Protein AF-A0A3R7CXP6-F1 (afdb_monomer_lite)

pLDDT: mean 84.15, std 12.46, range [52.06, 95.19]

Foldseek 3Di:
DVVVPLEAEAADEDEPVCRVVVVVVVCVVVVQLGKYKYQHYPNRNNDIDIPNPVSPPVSVVD

Radius of gyration: 11.79 Å; chains: 1; bounding box: 30×25×22 Å

Structure (mmCIF, N/CA/C/O backbone):
data_AF-A0A3R7CXP6-F1
#
_entry.id   AF-A0A3R7CXP6-F1
#
loop_
_atom_site.group_PDB
_atom_site.id
_atom_site.type_symbol
_atom_site.label_atom_id
_atom_site.label_alt_id
_atom_site.label_comp_id
_atom_site.label_asym_id
_atom_site.label_entity_id
_atom_site.label_seq_id
_atom_site.pdbx_PDB_ins_code
_atom_site.Cartn_x
_atom_site.Cartn_y
_atom_site.Cartn_z
_atom_site.occupancy
_atom_site.B_iso_or_equiv
_atom_site.auth_seq_id
_atom_site.auth_comp_id
_atom_site.auth_asym_id
_atom_site.auth_atom_id
_atom_site.pdbx_PDB_model_num
ATOM 1 N N . MET A 1 1 ? -9.540 11.281 5.389 1.00 58.16 1 MET A N 1
ATOM 2 C CA . MET A 1 1 ? -8.716 10.091 5.015 1.00 58.16 1 MET A CA 1
ATOM 3 C C . MET A 1 1 ? -7.224 10.235 5.341 1.00 58.16 1 MET A C 1
ATOM 5 O O . MET A 1 1 ? -6.834 9.746 6.391 1.00 58.16 1 MET A O 1
ATOM 9 N N . ALA A 1 2 ? -6.391 10.914 4.533 1.00 59.72 2 ALA A N 1
ATOM 10 C CA . ALA A 1 2 ? -4.942 11.027 4.810 1.00 59.72 2 ALA A CA 1
ATOM 11 C C . ALA A 1 2 ? -4.631 11.823 6.098 1.00 59.72 2 ALA A C 1
ATOM 13 O O . ALA A 1 2 ? -3.879 11.378 6.954 1.00 59.72 2 ALA A O 1
ATOM 14 N N . LYS A 1 3 ? -5.314 12.958 6.310 1.00 59.78 3 LYS A N 1
ATOM 15 C CA . LYS A 1 3 ? -5.174 13.789 7.525 1.00 59.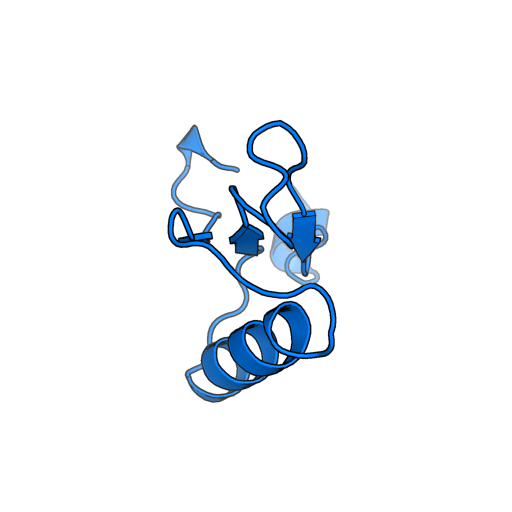78 3 LYS A CA 1
ATOM 16 C C . LYS A 1 3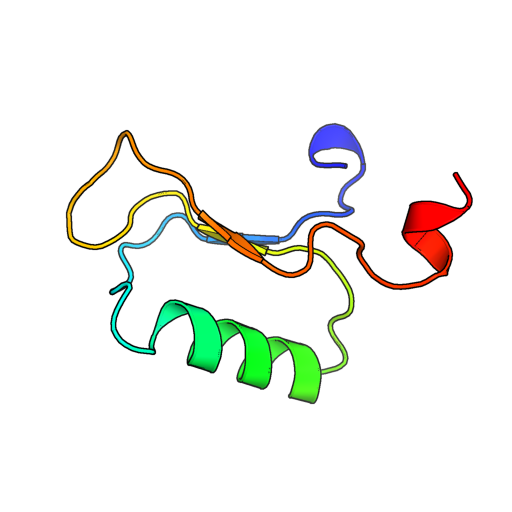 ? -5.785 13.184 8.800 1.00 59.78 3 LYS A C 1
ATOM 18 O O . LYS A 1 3 ? -5.610 13.745 9.872 1.00 59.78 3 LYS A O 1
ATOM 23 N N . GLU A 1 4 ? -6.499 12.066 8.687 1.00 67.25 4 GLU A N 1
ATOM 24 C CA . GLU A 1 4 ? -7.191 11.401 9.805 1.00 67.25 4 GLU A CA 1
ATOM 25 C C . GLU A 1 4 ? -6.502 10.097 10.239 1.00 67.25 4 GLU A C 1
ATOM 27 O O . GLU A 1 4 ? -7.047 9.370 11.064 1.00 67.25 4 GLU A O 1
ATOM 32 N N . GLY A 1 5 ? -5.346 9.746 9.659 1.00 69.06 5 GLY A N 1
ATOM 33 C CA . GLY A 1 5 ? -4.684 8.462 9.932 1.00 69.06 5 GLY A CA 1
ATOM 34 C C . GLY A 1 5 ? -5.462 7.240 9.421 1.00 69.06 5 GLY A C 1
ATOM 35 O O . GLY A 1 5 ? -5.179 6.114 9.817 1.00 69.06 5 GLY A O 1
ATOM 36 N N . LYS A 1 6 ? -6.443 7.445 8.530 1.00 81.94 6 LYS A N 1
ATOM 37 C CA . LYS A 1 6 ? -7.269 6.388 7.919 1.00 81.94 6 LYS A CA 1
ATOM 38 C C . LYS A 1 6 ? -6.690 5.904 6.579 1.00 81.94 6 LYS A C 1
ATOM 40 O O . LYS A 1 6 ? -7.442 5.454 5.721 1.00 81.94 6 LYS A O 1
ATOM 45 N N . LEU A 1 7 ? -5.386 6.065 6.360 1.00 87.81 7 LEU A N 1
ATOM 46 C CA . LEU A 1 7 ? -4.692 5.737 5.113 1.00 87.81 7 LEU A CA 1
ATOM 47 C C . LEU A 1 7 ? -3.295 5.203 5.436 1.00 87.81 7 LEU A C 1
ATOM 49 O O . LEU A 1 7 ? -2.589 5.797 6.246 1.00 87.81 7 LEU A O 1
ATOM 53 N N . ILE A 1 8 ? -2.901 4.106 4.793 1.00 90.75 8 ILE A N 1
ATOM 54 C CA . ILE A 1 8 ? -1.516 3.626 4.811 1.00 90.75 8 ILE A CA 1
ATOM 55 C C . ILE A 1 8 ? -0.809 4.172 3.575 1.00 90.75 8 ILE A C 1
ATOM 57 O O . ILE A 1 8 ? -1.316 4.025 2.465 1.00 90.75 8 ILE A O 1
ATOM 61 N N . GLU A 1 9 ? 0.364 4.767 3.760 1.00 92.81 9 GLU A N 1
ATOM 62 C CA . GLU A 1 9 ? 1.176 5.317 2.674 1.00 92.81 9 GLU A CA 1
ATOM 63 C C . GLU A 1 9 ? 2.429 4.461 2.471 1.00 92.81 9 GLU A C 1
ATOM 65 O O . GLU A 1 9 ? 3.137 4.120 3.420 1.00 92.81 9 GLU A O 1
ATOM 70 N N . ILE A 1 10 ? 2.680 4.080 1.220 1.00 93.31 10 ILE A N 1
ATOM 71 C CA . ILE A 1 10 ? 3.863 3.335 0.798 1.00 93.31 10 ILE A CA 1
ATOM 72 C C . ILE A 1 10 ? 4.635 4.210 -0.180 1.00 93.31 10 ILE A C 1
ATOM 74 O O . ILE A 1 10 ? 4.216 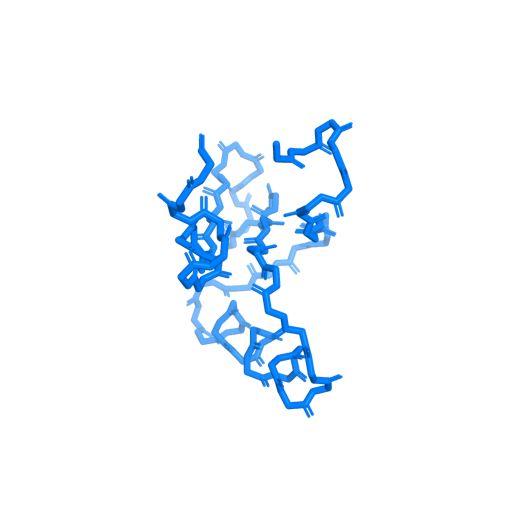4.434 -1.318 1.00 93.31 10 ILE A O 1
ATOM 78 N N . GLU A 1 11 ? 5.775 4.706 0.294 1.00 93.06 11 GLU A N 1
ATOM 79 C CA . GLU A 1 11 ? 6.634 5.626 -0.456 1.00 93.06 11 GLU A CA 1
ATOM 80 C C . GLU A 1 11 ? 7.687 4.914 -1.307 1.00 93.06 11 GLU A C 1
ATOM 82 O O . GLU A 1 11 ? 8.158 5.470 -2.299 1.00 93.06 11 GLU A O 1
ATOM 87 N N . ARG A 1 12 ? 8.050 3.676 -0.941 1.00 94.31 12 ARG A N 1
ATOM 88 C CA . ARG A 1 12 ? 8.994 2.876 -1.729 1.00 94.31 12 ARG A CA 1
ATOM 89 C C . ARG A 1 12 ? 8.405 2.541 -3.096 1.00 94.31 12 ARG A C 1
ATOM 91 O O . ARG A 1 12 ? 7.194 2.382 -3.238 1.00 94.31 12 ARG A O 1
ATOM 98 N N . GLU A 1 13 ? 9.285 2.365 -4.073 1.00 94.12 13 GLU A N 1
ATOM 99 C CA . GLU A 1 13 ? 8.897 1.862 -5.386 1.00 94.12 13 GLU A CA 1
ATOM 100 C C . GLU A 1 13 ? 8.320 0.444 -5.281 1.00 94.12 13 GLU A C 1
ATOM 102 O O . GLU A 1 13 ? 8.827 -0.400 -4.529 1.00 94.12 13 GLU A O 1
ATOM 107 N N . VAL A 1 14 ? 7.237 0.219 -6.024 1.00 94.56 14 VAL A N 1
ATOM 108 C CA . VAL A 1 14 ? 6.566 -1.075 -6.179 1.00 94.56 14 VAL A CA 1
ATOM 109 C C . VAL A 1 14 ? 6.244 -1.319 -7.650 1.00 94.56 14 VAL A C 1
ATOM 111 O O . VAL A 1 14 ? 6.049 -0.376 -8.418 1.00 94.56 14 VAL A O 1
ATOM 114 N N . SER A 1 15 ? 6.135 -2.576 -8.061 1.00 93.62 15 SER A N 1
ATOM 115 C CA . SER A 1 15 ? 5.638 -2.907 -9.392 1.00 93.62 15 SER A CA 1
ATOM 116 C C . SER A 1 15 ? 4.113 -2.982 -9.439 1.00 93.62 15 SER A C 1
ATO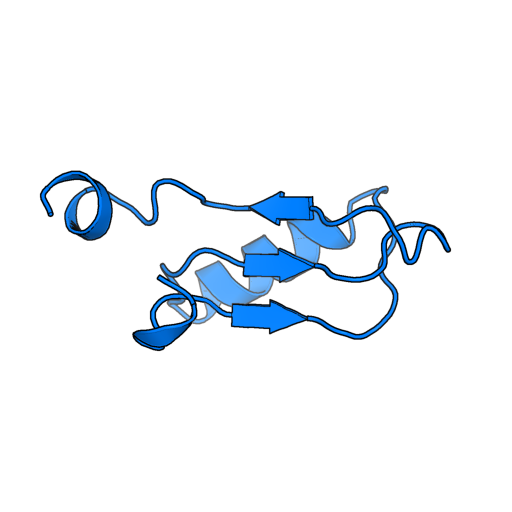M 118 O O . SER A 1 15 ? 3.466 -3.516 -8.535 1.00 93.62 15 SER A O 1
ATOM 120 N N . SER A 1 16 ? 3.510 -2.535 -10.544 1.00 89.19 16 SER A N 1
ATOM 121 C CA . SER A 1 16 ? 2.090 -2.815 -10.804 1.00 89.19 16 SER A CA 1
ATOM 122 C C . SER A 1 16 ? 1.828 -4.295 -11.096 1.00 89.19 16 SER A C 1
ATOM 124 O O . SER A 1 16 ? 0.691 -4.759 -10.979 1.00 89.19 16 SER A O 1
ATOM 126 N N . LYS A 1 17 ? 2.867 -5.062 -11.456 1.00 91.38 17 LYS A N 1
ATOM 127 C CA . LYS A 1 17 ? 2.770 -6.500 -11.719 1.00 91.38 17 LYS A CA 1
ATOM 128 C C . LYS A 1 17 ? 2.681 -7.269 -10.408 1.00 91.38 17 LYS A C 1
ATOM 130 O O . LYS A 1 17 ? 3.676 -7.783 -9.911 1.00 91.38 17 LYS A O 1
ATOM 135 N N . TYR A 1 18 ? 1.462 -7.358 -9.893 1.00 90.00 18 TYR A N 1
ATOM 136 C CA . TYR A 1 18 ? 1.066 -8.121 -8.707 1.00 90.00 18 TYR A CA 1
ATOM 137 C C . TYR A 1 18 ? 1.624 -7.624 -7.373 1.00 90.00 18 TYR A C 1
ATOM 139 O O . TYR A 1 18 ? 0.914 -7.756 -6.388 1.00 90.00 18 TYR A O 1
ATOM 147 N N . GLU A 1 19 ? 2.781 -6.957 -7.319 1.00 93.69 19 GLU A N 1
ATOM 148 C CA . GLU A 1 19 ? 3.363 -6.508 -6.046 1.00 93.69 19 GLU A CA 1
ATOM 149 C C . GLU A 1 19 ? 2.411 -5.591 -5.258 1.00 93.69 19 GLU A C 1
ATOM 151 O O . GLU A 1 19 ? 2.200 -5.793 -4.065 1.00 93.69 19 GLU A O 1
ATOM 156 N N . VAL A 1 20 ? 1.760 -4.633 -5.927 1.00 91.62 20 VAL A N 1
ATOM 157 C CA . VAL A 1 20 ? 0.722 -3.778 -5.318 1.00 91.62 20 VAL A CA 1
ATOM 158 C C . VAL A 1 20 ? -0.406 -4.606 -4.674 1.00 91.62 20 VAL A C 1
ATOM 160 O O . VAL A 1 20 ? -0.819 -4.324 -3.547 1.00 91.62 20 VAL A O 1
ATOM 163 N N . ALA A 1 21 ? -0.877 -5.653 -5.356 1.0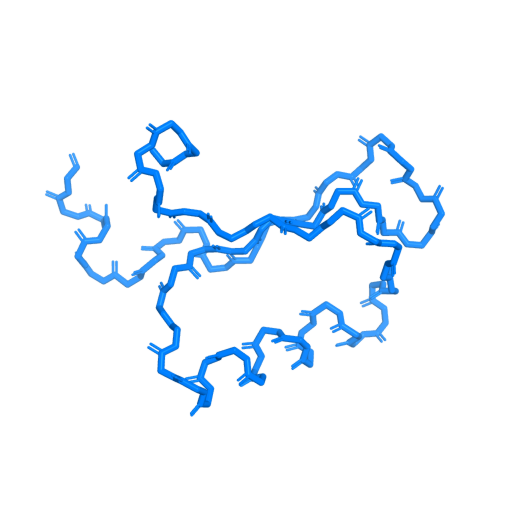0 89.94 21 ALA A N 1
ATOM 164 C CA . ALA A 1 21 ? -1.938 -6.524 -4.856 1.00 89.94 21 ALA A CA 1
ATOM 165 C C . ALA A 1 21 ? -1.447 -7.454 -3.732 1.00 89.94 21 ALA A C 1
ATOM 167 O O . ALA A 1 21 ? -2.146 -7.624 -2.735 1.00 89.94 21 ALA A O 1
ATOM 168 N N . ASP A 1 22 ? -0.241 -8.006 -3.858 1.00 95.19 22 ASP A N 1
ATOM 169 C CA . ASP A 1 22 ? 0.371 -8.902 -2.876 1.00 95.19 22 ASP A CA 1
ATOM 170 C C . ASP A 1 22 ? 0.615 -8.179 -1.550 1.00 95.19 22 ASP A C 1
ATOM 172 O O . ASP A 1 22 ? 0.234 -8.679 -0.489 1.00 95.19 22 ASP A O 1
ATOM 176 N N . ILE A 1 23 ? 1.148 -6.953 -1.606 1.00 94.38 23 ILE A N 1
ATOM 177 C CA . ILE A 1 23 ? 1.306 -6.090 -0.429 1.00 94.38 23 ILE A CA 1
ATOM 178 C C . ILE A 1 23 ? -0.043 -5.877 0.258 1.00 94.38 23 ILE A C 1
ATOM 180 O O . ILE A 1 23 ? -0.143 -5.981 1.484 1.00 94.38 23 ILE A O 1
ATOM 184 N N . TYR A 1 24 ? -1.093 -5.585 -0.513 1.00 90.62 24 TYR A N 1
ATOM 185 C CA . TYR A 1 24 ? -2.419 -5.384 0.056 1.00 90.62 24 TYR A CA 1
ATOM 186 C C . TYR A 1 24 ? -2.951 -6.656 0.737 1.00 90.62 24 TYR A C 1
ATOM 188 O O . TYR A 1 24 ? -3.429 -6.581 1.868 1.00 90.62 24 TYR A O 1
ATOM 196 N N . VAL A 1 25 ? -2.810 -7.826 0.106 1.00 92.38 25 VAL A N 1
ATOM 197 C CA . VAL A 1 25 ? -3.223 -9.119 0.682 1.00 92.38 25 VAL A CA 1
ATOM 198 C C . VAL A 1 25 ? -2.468 -9.425 1.977 1.00 92.38 25 VAL A C 1
ATOM 200 O O . VAL A 1 25 ? -3.061 -9.905 2.944 1.00 92.38 25 VAL A O 1
ATOM 203 N N . GLU A 1 26 ? -1.168 -9.140 2.043 1.00 94.81 26 GLU A N 1
ATOM 204 C CA . GLU A 1 26 ? -0.395 -9.309 3.276 1.00 94.81 26 GLU A CA 1
ATOM 205 C C . GLU A 1 26 ? -0.874 -8.391 4.403 1.00 94.81 26 GLU A C 1
ATOM 207 O O . GLU A 1 26 ? -0.968 -8.824 5.555 1.00 94.81 26 GLU A O 1
ATOM 212 N N . LEU A 1 27 ? -1.193 -7.134 4.087 1.00 92.00 27 LEU A N 1
ATOM 213 C CA . LEU A 1 27 ? -1.751 -6.189 5.052 1.00 92.00 27 LEU A CA 1
ATOM 214 C C . LEU A 1 27 ? -3.133 -6.649 5.531 1.00 92.00 27 LEU A C 1
ATOM 216 O O . LEU A 1 27 ? -3.394 -6.646 6.736 1.00 92.00 27 LEU A O 1
ATOM 220 N N . GLU A 1 28 ? -3.997 -7.099 4.621 1.00 90.06 28 GLU A N 1
ATOM 221 C CA . GLU A 1 28 ? -5.326 -7.626 4.944 1.00 90.06 28 GLU A CA 1
ATOM 222 C C . GLU A 1 28 ? -5.240 -8.860 5.856 1.00 90.06 28 GLU A C 1
ATOM 224 O O . GLU A 1 28 ? -5.941 -8.936 6.866 1.00 90.06 28 GLU A O 1
ATOM 229 N N . ARG A 1 29 ? -4.305 -9.783 5.586 1.00 92.94 29 ARG A N 1
ATOM 230 C CA . ARG A 1 29 ? -4.025 -10.944 6.455 1.00 92.94 29 ARG A CA 1
ATOM 231 C C . ARG A 1 29 ? -3.574 -10.549 7.861 1.00 92.94 29 ARG A C 1
ATOM 233 O O . ARG A 1 29 ? -3.836 -11.284 8.809 1.00 92.94 29 ARG A O 1
ATOM 240 N N . LYS A 1 30 ? -2.924 -9.391 8.014 1.00 92.38 30 LYS A N 1
ATOM 241 C CA . LYS A 1 30 ? -2.550 -8.806 9.316 1.00 92.38 30 LYS A CA 1
ATOM 242 C C . LYS A 1 30 ? -3.700 -8.031 9.975 1.00 92.38 30 LYS A C 1
ATOM 244 O O . LYS A 1 30 ? -3.502 -7.423 11.023 1.00 92.38 30 LYS A O 1
ATOM 249 N N . GLY A 1 31 ? -4.896 -8.059 9.387 1.00 88.69 31 GLY A N 1
ATOM 250 C CA . GLY A 1 31 ? -6.096 -7.406 9.902 1.00 88.69 31 GLY A CA 1
ATOM 251 C C . GLY A 1 31 ? -6.276 -5.959 9.446 1.00 88.69 31 GLY A C 1
ATOM 252 O O . GLY A 1 31 ? -7.170 -5.282 9.957 1.00 88.69 31 GLY A O 1
ATOM 253 N N . ASN A 1 32 ? -5.467 -5.465 8.501 1.00 86.75 32 ASN A N 1
ATOM 254 C CA . ASN A 1 32 ? -5.655 -4.124 7.962 1.00 86.75 32 ASN A CA 1
ATOM 255 C C . ASN A 1 32 ? -6.954 -4.037 7.150 1.00 86.75 32 ASN A C 1
ATOM 257 O O . ASN A 1 32 ? -7.227 -4.877 6.298 1.00 86.75 32 ASN A O 1
ATOM 261 N N . LYS A 1 33 ? -7.721 -2.970 7.380 1.00 86.00 33 LYS A N 1
ATOM 262 C CA . LYS A 1 33 ? -8.924 -2.631 6.601 1.00 86.00 33 LYS A CA 1
ATOM 263 C C . LYS A 1 33 ? -8.853 -1.239 5.977 1.00 86.00 33 LYS A C 1
ATOM 265 O O . LYS A 1 33 ? -9.804 -0.814 5.327 1.00 86.00 33 LYS A O 1
ATOM 270 N N . LEU A 1 34 ? -7.746 -0.528 6.185 1.00 87.38 34 LEU A N 1
ATOM 271 C CA . LEU A 1 34 ? -7.559 0.819 5.666 1.00 87.38 34 LEU A CA 1
ATOM 272 C C . LEU A 1 34 ? -7.195 0.785 4.174 1.00 87.38 34 LEU A C 1
ATOM 274 O O . LEU A 1 34 ? -6.554 -0.173 3.722 1.00 87.38 34 LEU A O 1
ATOM 278 N N . PRO A 1 35 ? -7.565 1.826 3.411 1.00 90.25 35 PRO A N 1
ATOM 279 C CA . PRO A 1 35 ? -7.004 2.064 2.092 1.00 90.25 35 PRO A CA 1
ATOM 280 C C . PRO A 1 35 ? -5.473 2.169 2.141 1.00 90.25 35 PRO A C 1
ATOM 282 O O . PRO A 1 35 ? -4.895 2.598 3.145 1.00 90.25 35 PRO A O 1
ATOM 285 N N . VAL A 1 36 ? -4.827 1.808 1.034 1.00 92.44 36 VAL A N 1
ATOM 286 C CA . VAL A 1 36 ? -3.367 1.878 0.871 1.00 92.44 36 VAL A CA 1
ATOM 287 C C . VAL A 1 36 ? -3.047 2.728 -0.353 1.00 92.44 36 VAL A C 1
ATOM 289 O O . VAL A 1 36 ? -3.570 2.460 -1.433 1.00 92.44 36 VAL A O 1
ATOM 292 N N . LEU A 1 37 ? -2.205 3.745 -0.187 1.00 92.94 37 LEU A N 1
ATOM 293 C CA . LEU A 1 37 ? -1.724 4.626 -1.247 1.00 92.94 37 LEU A CA 1
ATOM 294 C C . LEU A 1 37 ? -0.257 4.314 -1.558 1.00 92.94 37 LEU A C 1
ATOM 296 O O . LEU A 1 37 ? 0.606 4.419 -0.692 1.00 92.94 37 LEU A O 1
ATOM 300 N N . PHE A 1 38 ? 0.023 3.970 -2.808 1.00 94.25 38 PHE A N 1
ATOM 301 C CA . PHE A 1 38 ? 1.358 3.720 -3.340 1.00 94.25 38 PHE A CA 1
ATOM 302 C C . PHE A 1 38 ? 1.821 4.952 -4.115 1.00 94.25 38 PHE A C 1
ATOM 304 O O . PHE A 1 38 ? 1.114 5.414 -5.014 1.00 94.25 38 PHE A O 1
ATOM 311 N N . HIS A 1 39 ? 2.980 5.504 -3.754 1.00 93.62 39 HIS A N 1
ATOM 312 C CA . HIS A 1 39 ? 3.445 6.793 -4.281 1.00 93.62 39 HIS A CA 1
ATOM 313 C C . HIS A 1 39 ? 4.345 6.670 -5.515 1.00 93.62 39 HIS A C 1
ATOM 315 O O . HIS A 1 39 ? 4.473 7.642 -6.253 1.00 93.62 39 HIS A O 1
ATOM 321 N N . SER A 1 40 ? 4.957 5.505 -5.736 1.00 94.00 40 SER A N 1
ATOM 322 C CA . SER A 1 40 ? 5.838 5.239 -6.874 1.00 94.00 40 SER A CA 1
ATOM 323 C C . SER A 1 40 ? 5.568 3.836 -7.406 1.00 94.00 40 SER A C 1
ATOM 325 O O . SER A 1 40 ? 5.796 2.855 -6.695 1.00 94.00 40 SER A O 1
ATOM 327 N N . VAL A 1 41 ? 5.058 3.740 -8.637 1.00 93.81 41 VAL A N 1
ATOM 328 C CA . VAL A 1 41 ? 4.707 2.460 -9.269 1.00 93.81 41 VAL A CA 1
ATOM 329 C C . VAL A 1 41 ? 5.394 2.331 -10.626 1.00 93.81 41 VAL A C 1
ATOM 331 O O . VAL A 1 41 ? 5.231 3.207 -11.470 1.00 93.81 41 VAL A O 1
ATOM 334 N N . ASP A 1 42 ? 6.155 1.254 -10.840 1.00 94.00 42 ASP A N 1
ATOM 335 C CA . ASP A 1 42 ? 6.942 0.996 -12.064 1.00 94.00 42 ASP A CA 1
ATOM 336 C C . ASP A 1 42 ? 7.796 2.207 -12.511 1.00 94.00 42 ASP A C 1
ATOM 338 O O . ASP A 1 42 ? 7.744 2.642 -13.664 1.00 94.00 42 ASP A O 1
ATOM 342 N N . GLY A 1 43 ? 8.540 2.814 -11.582 1.00 89.56 43 GLY A N 1
ATOM 343 C CA . GLY A 1 43 ? 9.347 4.013 -11.829 1.00 89.56 43 GLY A CA 1
ATOM 344 C C . GLY A 1 43 ? 8.556 5.309 -12.064 1.00 89.56 43 GLY A C 1
ATOM 345 O O . GLY A 1 43 ? 9.153 6.374 -12.239 1.00 89.56 43 GLY A O 1
ATOM 346 N N . MET A 1 44 ? 7.219 5.271 -12.056 1.00 89.31 44 MET A N 1
ATOM 347 C CA . MET A 1 44 ? 6.377 6.447 -12.277 1.00 89.31 44 MET A CA 1
ATOM 348 C C . MET A 1 44 ? 6.143 7.212 -10.970 1.00 89.31 44 MET A C 1
ATOM 350 O O . MET A 1 44 ? 5.138 7.024 -10.291 1.00 89.31 44 MET A O 1
ATOM 354 N N . GLN A 1 45 ? 7.040 8.145 -10.647 1.00 79.69 45 GLN A N 1
ATOM 355 C CA . GLN A 1 45 ? 6.952 8.942 -9.410 1.00 79.69 45 GLN A CA 1
ATOM 356 C C . GLN A 1 45 ? 5.766 9.924 -9.361 1.00 79.69 45 GLN A C 1
ATOM 358 O O . GLN A 1 45 ? 5.387 10.395 -8.292 1.00 79.69 45 GLN A O 1
ATOM 363 N N . ASN A 1 46 ? 5.163 10.236 -10.512 1.00 83.50 46 ASN A N 1
ATOM 364 C CA . ASN A 1 46 ? 3.991 11.114 -10.592 1.00 83.50 46 ASN A CA 1
ATOM 365 C C . ASN A 1 46 ? 2.664 10.342 -10.614 1.00 83.50 46 ASN A C 1
ATOM 367 O O . ASN A 1 46 ? 1.599 10.960 -10.610 1.00 83.50 46 ASN A O 1
ATOM 371 N N . VAL A 1 47 ? 2.709 9.007 -10.664 1.00 84.00 47 VAL A N 1
ATOM 372 C CA . VAL A 1 47 ? 1.517 8.159 -10.702 1.00 84.00 47 VAL A CA 1
ATOM 373 C C . VAL A 1 47 ? 1.354 7.503 -9.344 1.00 84.00 47 VAL A C 1
ATOM 375 O O . VAL A 1 47 ? 2.191 6.719 -8.909 1.00 84.00 47 VAL A O 1
ATOM 378 N N . LYS A 1 48 ? 0.238 7.814 -8.686 1.00 89.31 48 LYS A N 1
ATOM 379 C CA . LYS A 1 48 ? -0.144 7.187 -7.424 1.00 89.31 48 LYS A CA 1
ATOM 380 C C . LYS A 1 48 ? -1.238 6.164 -7.665 1.00 89.31 48 LYS A C 1
ATOM 382 O O . LYS A 1 48 ? -2.185 6.433 -8.403 1.00 89.31 48 LYS A O 1
ATOM 387 N N . VAL A 1 49 ? -1.132 5.018 -7.006 1.00 91.06 49 VAL A N 1
ATOM 388 C CA . VAL A 1 49 ? -2.158 3.971 -7.039 1.00 91.06 49 VAL A CA 1
ATOM 389 C C . VAL A 1 49 ? -2.766 3.861 -5.655 1.00 91.06 49 VAL A C 1
ATOM 391 O O . VAL A 1 49 ? -2.045 3.778 -4.669 1.00 91.06 49 VAL A O 1
ATOM 394 N N . ILE A 1 50 ? -4.093 3.864 -5.572 1.00 90.50 50 ILE A N 1
ATOM 395 C CA . ILE A 1 50 ? -4.809 3.651 -4.317 1.00 90.50 50 ILE A CA 1
ATOM 396 C C . ILE A 1 50 ? -5.599 2.349 -4.388 1.00 90.50 50 ILE A C 1
ATOM 398 O O . ILE A 1 50 ? -6.330 2.098 -5.346 1.00 90.50 50 ILE A O 1
ATOM 402 N N . MET A 1 51 ? -5.452 1.522 -3.360 1.00 89.12 51 MET A N 1
ATOM 403 C CA . MET A 1 51 ? -6.211 0.290 -3.184 1.00 89.12 51 MET A CA 1
ATOM 404 C C . MET A 1 51 ? -7.164 0.405 -2.005 1.00 89.12 51 MET A C 1
ATOM 406 O O . MET A 1 51 ? -6.887 1.108 -1.033 1.00 89.12 51 MET A O 1
ATOM 410 N N . ASN A 1 52 ? -8.282 -0.321 -2.097 1.00 87.12 52 ASN A N 1
ATOM 411 C CA . ASN A 1 52 ? -9.307 -0.380 -1.057 1.00 87.12 52 ASN A CA 1
ATOM 412 C C . ASN A 1 52 ? -9.850 1.011 -0.667 1.00 87.12 52 ASN A C 1
ATOM 414 O O . ASN A 1 52 ? -10.057 1.304 0.504 1.00 87.12 52 ASN A O 1
ATOM 418 N N . VAL A 1 53 ? -10.107 1.872 -1.663 1.00 79.00 53 VAL A N 1
ATOM 419 C CA . VAL A 1 53 ? -10.630 3.248 -1.488 1.00 79.00 53 VAL A CA 1
ATOM 420 C C . VAL A 1 53 ? -11.876 3.286 -0.604 1.00 79.00 53 VAL A C 1
ATOM 422 O O . VAL A 1 53 ? -12.070 4.212 0.174 1.00 79.00 53 VAL A O 1
ATOM 425 N N . VAL A 1 54 ? -12.709 2.254 -0.710 1.00 73.81 54 VAL A N 1
ATOM 426 C CA . VAL A 1 54 ? -13.978 2.175 0.008 1.00 73.81 54 VAL A CA 1
ATOM 427 C C . VAL A 1 54 ? -13.795 1.730 1.464 1.00 73.81 54 VAL A C 1
ATOM 429 O O . VAL A 1 54 ? -14.727 1.861 2.243 1.00 73.81 54 VAL A O 1
ATOM 432 N N . GLY A 1 55 ? -12.620 1.216 1.855 1.00 63.22 55 GLY A N 1
ATOM 433 C CA . GLY A 1 55 ? -12.231 0.975 3.251 1.00 63.22 55 GLY A CA 1
ATOM 434 C C . GLY A 1 55 ? -13.163 0.068 4.073 1.00 63.22 55 GLY A C 1
ATOM 435 O O . GLY A 1 55 ? -13.080 0.023 5.300 1.00 63.22 55 GLY A O 1
ATOM 436 N N . GLY A 1 56 ? -14.087 -0.635 3.412 1.00 66.69 56 GLY A N 1
ATOM 437 C CA . GLY A 1 56 ? -15.209 -1.327 4.041 1.00 66.69 56 GLY A CA 1
ATOM 438 C C . GLY A 1 56 ? -16.372 -0.406 4.449 1.00 66.69 56 GLY A C 1
ATOM 439 O O . GLY A 1 56 ? -16.293 0.818 4.426 1.00 66.69 56 GLY A O 1
ATOM 440 N N . ARG A 1 57 ? -17.493 -1.014 4.868 1.00 61.34 57 ARG A N 1
ATOM 441 C CA . ARG A 1 57 ? -18.764 -0.315 5.187 1.00 61.34 57 ARG A CA 1
ATOM 442 C C . ARG A 1 57 ? -18.628 0.852 6.174 1.00 61.34 57 ARG A C 1
ATOM 444 O O . ARG A 1 57 ? -19.478 1.729 6.182 1.00 61.34 57 ARG A O 1
ATOM 451 N N . GLN A 1 58 ? -17.593 0.833 7.007 1.00 59.25 58 GLN A N 1
ATOM 452 C CA . GLN A 1 58 ? -17.356 1.822 8.053 1.00 59.25 58 GLN A CA 1
ATOM 453 C C . GLN A 1 58 ? -16.835 3.159 7.508 1.00 59.25 58 GLN A C 1
ATOM 455 O O . GLN A 1 58 ? -17.138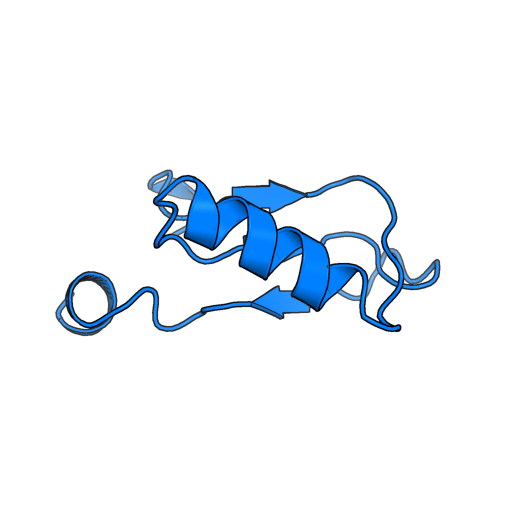 4.189 8.088 1.00 59.25 58 GLN A O 1
ATOM 460 N N . ILE A 1 59 ? -16.101 3.148 6.389 1.00 63.75 59 ILE A N 1
ATOM 461 C CA . ILE A 1 59 ? -15.615 4.363 5.715 1.00 63.75 59 ILE A CA 1
ATOM 462 C C . ILE A 1 59 ? -16.668 4.933 4.756 1.00 63.75 59 ILE A C 1
ATOM 464 O O . ILE A 1 59 ? -16.729 6.138 4.569 1.00 63.75 59 ILE A O 1
ATOM 468 N N . LEU A 1 60 ? -17.514 4.084 4.162 1.00 60.25 60 LEU A N 1
ATOM 469 C CA . LEU A 1 60 ? -18.565 4.515 3.229 1.00 60.25 60 LEU A CA 1
ATOM 470 C C . LEU A 1 60 ? -19.742 5.244 3.920 1.00 60.25 60 LEU A C 1
ATOM 472 O O . LEU A 1 60 ? -20.534 5.899 3.251 1.00 60.25 60 LEU A O 1
ATOM 476 N N . ALA A 1 61 ? -19.913 5.060 5.230 1.00 59.59 61 ALA A N 1
ATOM 477 C CA . ALA A 1 61 ? -21.052 5.589 5.987 1.00 59.59 61 ALA A CA 1
ATOM 478 C C . ALA A 1 61 ? -20.786 6.954 6.654 1.00 59.59 61 ALA A C 1
ATOM 480 O O . ALA A 1 61 ? -21.692 7.487 7.296 1.00 59.59 61 ALA A O 1
ATOM 481 N N . GLU A 1 62 ? -19.573 7.493 6.512 1.00 52.06 62 GLU A N 1
ATOM 482 C CA . GLU A 1 62 ? -19.166 8.842 6.939 1.00 52.06 62 GLU A CA 1
ATOM 483 C C . GLU A 1 62 ? -19.062 9.776 5.727 1.00 52.06 62 GLU A C 1
ATOM 485 O O . GLU A 1 62 ? -19.456 10.956 5.870 1.00 52.06 62 GLU A O 1
#

Secondary structure (DSSP, 8-state):
-GGGT--EEEEEEE-TTTHHHHHHHHHHHTT--S-EEEEEETTBTT--EEE-TT-SHHHHT-

Sequence (62 aa):
MAKEGKLIEIEREVSSKYEVADIYVELERKGNKLPVLFHSVDGMQNVKVIMNVVGGRQILAE